Protein 6OLN (pdb70)

Structure (mmCIF, N/CA/C/O backbone):
data_6OLN
#
_entry.id   6OLN
#
_cell.length_a   48.783
_cell.length_b   50.962
_cell.length_c   79.264
_cell.angle_alpha   90.00
_cell.angle_beta   90.00
_cell.angle_gamma   90.00
#
_symmetry.space_group_name_H-M   'P 2 21 21'
#
loop_
_entity.id
_entity.type
_entity.pdbx_description
1 polymer 'Designed trimeric coiled coil peptide'
2 non-polymer 'COPPER (II) ION'
3 non-polymer 'CHLORIDE ION'
4 water water
#
loop_
_atom_site.group_PDB
_atom_site.id
_atom_site.type_symbol
_atom_site.label_atom_id
_atom_site.label_alt_id
_atom_site.label_comp_id
_atom_site.label_asym_id
_atom_site.label_entity_id
_atom_site.label_seq_id
_atom_site.pdbx_PDB_ins_code
_atom_site.Cartn_x
_atom_site.Cartn_y
_atom_site.Cartn_z
_atom_site.occupancy
_atom_site.B_iso_or_equiv
_atom_site.auth_seq_id
_atom_site.auth_comp_id
_atom_site.auth_asym_id
_atom_site.auth_atom_id
_atom_site.pdbx_PDB_model_num
ATOM 4 N N . GLN A 1 2 ? -6.661 -5.452 39.615 1.00 16.04 1 GLN A N 1
ATOM 5 C CA . GLN A 1 2 ? -6.673 -6.281 38.415 1.00 17.18 1 GLN A CA 1
ATOM 6 C C . GLN A 1 2 ? -8.022 -6.207 37.713 1.00 22.43 1 GLN A C 1
ATOM 7 O O . GLN A 1 2 ? -8.095 -5.955 36.505 1.00 21.17 1 GLN A O 1
ATOM 13 N N . ILE A 1 3 ? -9.106 -6.419 38.462 1.00 23.07 2 ILE A N 1
ATOM 14 C CA . ILE A 1 3 ? -10.443 -6.394 37.876 1.00 16.87 2 ILE A CA 1
ATOM 15 C C . ILE A 1 3 ? -10.766 -5.008 37.335 1.00 21.91 2 ILE A C 1
ATOM 16 O O . ILE A 1 3 ? -11.356 -4.866 36.257 1.00 18.89 2 ILE A O 1
ATOM 21 N N . ALA A 1 4 ? -10.381 -3.962 38.072 1.00 21.72 3 ALA A N 1
ATOM 22 C CA . ALA A 1 4 ? -10.652 -2.602 37.618 1.00 22.61 3 ALA A CA 1
ATOM 23 C C . ALA A 1 4 ? -9.873 -2.279 36.350 1.00 20.31 3 ALA A C 1
ATOM 24 O O . ALA A 1 4 ? -10.395 -1.619 35.443 1.00 21.22 3 ALA A O 1
ATOM 26 N N . ALA A 1 5 ? -8.623 -2.739 36.267 1.00 19.34 4 ALA A N 1
ATOM 27 C CA . ALA A 1 5 ? -7.834 -2.514 35.059 1.00 19.88 4 ALA A CA 1
ATOM 28 C C . ALA A 1 5 ? -8.392 -3.301 33.882 1.00 19.16 4 ALA A C 1
ATOM 29 O O . ALA A 1 5 ? -8.337 -2.837 32.736 1.00 21.72 4 ALA A O 1
ATOM 31 N N . ILE A 1 6 ? -8.930 -4.496 34.140 1.00 20.10 5 ILE A N 1
ATOM 32 C CA . ILE A 1 6 ? -9.527 -5.290 33.070 1.00 23.66 5 ILE A CA 1
ATOM 33 C C . ILE A 1 6 ? -10.765 -4.594 32.518 1.00 21.89 5 ILE A C 1
ATOM 34 O O . ILE A 1 6 ? -10.978 -4.544 31.299 1.00 21.21 5 ILE A O 1
ATOM 39 N N . LYS A 1 7 ? -11.599 -4.044 33.406 1.00 20.58 6 LYS A N 1
ATOM 40 C CA . LYS A 1 7 ? -12.793 -3.329 32.962 1.00 20.28 6 LYS A CA 1
ATOM 41 C C . LYS A 1 7 ? -12.428 -2.126 32.104 1.00 20.34 6 LYS A C 1
ATOM 42 O O . LYS A 1 7 ? -13.077 -1.860 31.085 1.00 20.21 6 LYS A O 1
ATOM 48 N N . GLU A 1 8 ? -11.391 -1.384 32.502 1.00 20.75 7 GLU A N 1
ATOM 49 C CA . GLU A 1 8 ? -10.981 -0.212 31.734 1.00 18.33 7 GLU A CA 1
ATOM 50 C C . GLU A 1 8 ? -10.438 -0.612 30.370 1.00 19.97 7 GLU A C 1
ATOM 51 O O . GLU A 1 8 ? -10.709 0.060 29.366 1.00 19.72 7 GLU A O 1
ATOM 57 N N . ALA A 1 9 ? -9.660 -1.696 30.312 1.00 16.64 8 ALA A N 1
ATOM 58 C CA . ALA A 1 9 ? -9.110 -2.145 29.037 1.00 18.67 8 ALA A CA 1
ATOM 59 C C . ALA A 1 9 ? -10.218 -2.525 28.067 1.00 23.41 8 ALA A C 1
ATOM 60 O O . ALA A 1 9 ? -10.145 -2.211 26.871 1.00 18.59 8 ALA A O 1
ATOM 62 N N . ILE A 1 10 ? -11.258 -3.195 28.563 1.00 21.95 9 ILE A N 1
ATOM 63 C CA . ILE A 1 10 ? -12.387 -3.562 27.716 1.00 22.88 9 ILE A CA 1
ATOM 64 C C . ILE A 1 10 ? -13.139 -2.316 27.263 1.00 21.86 9 ILE A C 1
ATOM 65 O O . ILE A 1 10 ? -13.532 -2.202 26.096 1.00 17.27 9 ILE A O 1
ATOM 70 N N . ALA A 1 11 ? -13.334 -1.356 28.171 1.00 22.42 10 ALA A N 1
ATOM 71 C CA . ALA A 1 11 ? -14.002 -0.111 27.800 1.00 26.43 10 ALA A CA 1
ATOM 72 C C . ALA A 1 11 ? -13.200 0.659 26.759 1.00 25.95 10 ALA A C 1
ATOM 73 O O . ALA A 1 11 ? -13.777 1.257 25.842 1.00 31.93 10 ALA A O 1
ATOM 75 N N . ALA A 1 12 ? -11.870 0.655 26.878 1.00 21.74 11 ALA A N 1
ATOM 76 C CA . ALA A 1 12 ? -11.041 1.316 25.876 1.00 25.70 11 ALA A CA 1
ATOM 77 C C . ALA A 1 12 ? -11.059 0.553 24.557 1.00 25.13 11 ALA A C 1
ATOM 78 O O . ALA A 1 12 ? -11.006 1.161 23.480 1.00 27.08 11 ALA A O 1
ATOM 80 N N . ILE A 1 13 ? -11.140 -0.779 24.619 1.00 21.51 12 ILE A N 1
ATOM 81 C CA . ILE A 1 13 ? -11.208 -1.589 23.405 1.00 20.04 12 ILE A CA 1
ATOM 82 C C . ILE A 1 13 ? -12.513 -1.335 22.661 1.00 23.13 12 ILE A C 1
ATOM 83 O O . ILE A 1 13 ? -12.541 -1.269 21.425 1.00 27.30 12 ILE A O 1
ATOM 88 N N . LYS A 1 14 ? -13.617 -1.189 23.400 1.00 25.33 13 LYS A N 1
ATOM 89 C CA . LYS A 1 14 ? -14.913 -0.982 22.762 1.00 22.56 13 LYS A CA 1
ATOM 90 C C . LYS A 1 14 ? -14.953 0.341 22.007 1.00 21.25 13 LYS A C 1
ATOM 91 O O . LYS A 1 14 ? -15.594 0.445 20.955 1.00 20.73 13 LYS A O 1
ATOM 97 N N . GLN A 1 15 ? -14.266 1.361 22.525 1.00 25.01 14 GLN A N 1
ATOM 98 C CA . GLN A 1 15 ? -14.210 2.640 21.825 1.00 23.41 14 GLN A CA 1
ATOM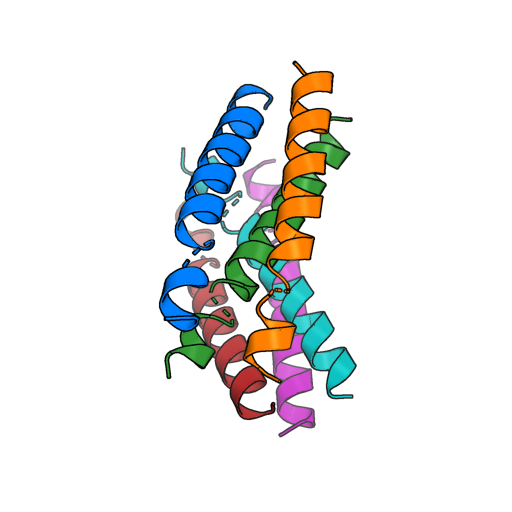 99 C C . GLN A 1 15 ? -13.346 2.557 20.575 1.00 21.19 14 GLN A C 1
ATOM 100 O O . GLN A 1 15 ? -13.615 3.256 19.592 1.00 26.57 14 GLN A O 1
ATOM 106 N N . GLN A 1 16 ? -12.312 1.713 20.588 1.00 19.09 15 GLN A N 1
ATOM 107 C CA . GLN A 1 16 ? -11.520 1.504 19.381 1.00 18.50 15 GLN A CA 1
ATOM 108 C C . GLN A 1 16 ? -12.301 0.703 18.348 1.00 17.26 15 GLN A C 1
ATOM 109 O O . GLN A 1 16 ? -12.154 0.925 17.142 1.00 20.12 15 GLN A O 1
ATOM 115 N N . ILE A 1 17 ? -13.139 -0.231 18.808 1.00 16.83 16 ILE A N 1
ATOM 116 C CA . ILE A 1 17 ? -13.984 -1.008 17.902 1.00 21.32 16 ILE A CA 1
ATOM 117 C C . ILE A 1 17 ? -14.963 -0.096 17.176 1.00 27.36 16 ILE A C 1
ATOM 118 O O . ILE A 1 17 ? -15.180 -0.222 15.962 1.00 19.57 16 ILE A O 1
ATOM 123 N N . ALA A 1 18 ? -15.578 0.836 17.910 1.00 24.37 17 ALA A N 1
ATOM 124 C CA . ALA A 1 18 ? -16.555 1.734 17.307 1.00 25.49 17 ALA A CA 1
ATOM 125 C C . ALA A 1 18 ? -15.912 2.622 16.250 1.00 22.01 17 ALA A C 1
ATOM 126 O O . ALA A 1 18 ? -16.520 2.903 15.211 1.00 22.75 17 ALA A O 1
ATOM 128 N N . ALA A 1 19 ? -14.680 3.073 16.498 1.00 25.41 18 ALA A N 1
ATOM 129 C CA . ALA A 1 19 ? -13.988 3.907 15.520 1.00 22.72 18 ALA A CA 1
ATOM 130 C C . ALA A 1 19 ? -13.566 3.096 14.303 1.00 23.98 18 ALA A C 1
ATOM 131 O O . ALA A 1 19 ? -13.550 3.614 13.179 1.00 28.92 18 ALA A O 1
ATOM 133 N N . ILE A 1 20 ? -13.218 1.823 14.504 1.00 22.19 19 ILE A N 1
ATOM 134 C CA . ILE A 1 20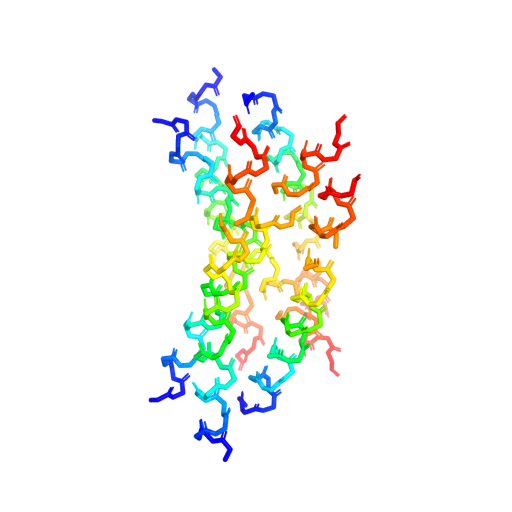 ? -12.822 0.967 13.388 1.00 20.01 19 ILE A CA 1
ATOM 135 C C . ILE A 1 20 ? -14.004 0.724 12.457 1.00 17.68 19 ILE A C 1
ATOM 136 O O . ILE A 1 20 ? -13.863 0.757 11.226 1.00 17.04 19 ILE A O 1
ATOM 141 N N . LYS A 1 21 ? -15.183 0.485 13.023 1.00 1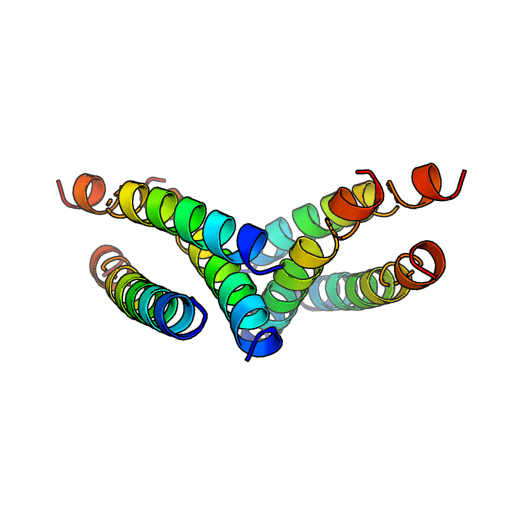9.59 20 LYS A N 1
ATOM 142 C CA . LYS A 1 21 ? -16.403 0.286 12.245 1.00 19.74 20 LYS A CA 1
ATOM 143 C C . LYS A 1 21 ? -16.715 1.494 11.368 1.00 22.55 20 LYS A C 1
ATOM 144 O O . LYS A 1 21 ? -17.230 1.352 10.260 1.00 22.49 20 LYS A O 1
ATOM 177 N N . ALA A 1 23 ? -14.448 3.634 10.176 1.00 19.78 22 ALA A N 1
ATOM 178 C CA . ALA A 1 23 ? -13.436 3.676 9.130 1.00 23.74 22 ALA A CA 1
ATOM 179 C C . ALA A 1 23 ? -13.793 2.708 8.010 1.00 19.87 22 ALA A C 1
ATOM 180 O O . ALA A 1 23 ? -13.573 2.995 6.836 1.00 28.65 22 ALA A O 1
ATOM 182 N N . ILE A 1 24 ? -14.346 1.555 8.389 1.00 17.67 23 ILE A N 1
ATOM 183 C CA . ILE A 1 24 ? -14.740 0.560 7.397 1.00 21.82 23 ILE A CA 1
ATOM 184 C C . ILE A 1 24 ? -15.974 1.025 6.639 1.00 25.63 23 ILE A C 1
ATOM 185 O O . ILE A 1 24 ? -16.065 0.871 5.414 1.00 27.91 23 ILE A O 1
ATOM 190 N N . ALA A 1 25 ? -16.942 1.613 7.348 1.00 22.38 24 ALA A N 1
ATOM 191 C CA . ALA A 1 25 ? -18.119 2.156 6.685 1.00 28.76 24 ALA A CA 1
ATOM 192 C C . ALA A 1 25 ? -17.757 3.313 5.764 1.00 27.54 24 ALA A C 1
ATOM 193 O O . ALA A 1 25 ? -18.388 3.494 4.718 1.00 27.46 24 ALA A O 1
ATOM 195 N N . ALA A 1 26 ? -16.744 4.101 6.135 1.00 19.84 25 ALA A N 1
ATOM 196 C CA . ALA A 1 26 ? -16.290 5.178 5.263 1.00 25.90 25 ALA A CA 1
ATOM 197 C C . ALA A 1 26 ? -15.632 4.626 4.005 1.00 28.76 25 ALA A C 1
ATOM 198 O O . ALA A 1 26 ? -15.770 5.204 2.920 1.00 30.60 25 ALA A O 1
ATOM 200 N N . ILE A 1 27 ? -14.918 3.502 4.126 1.00 21.26 26 ILE A N 1
ATOM 201 C CA . ILE A 1 27 ? -14.298 2.886 2.955 1.00 28.00 26 ILE A CA 1
ATOM 202 C C . ILE A 1 27 ? -15.365 2.403 1.981 1.00 24.17 26 ILE A C 1
ATOM 203 O O . ILE A 1 27 ? -15.205 2.506 0.756 1.00 27.86 26 ILE A O 1
ATOM 208 N N . LYS A 1 28 ? -16.479 1.884 2.504 1.00 29.37 27 LYS A N 1
ATOM 209 C CA . LYS A 1 28 ? -17.546 1.380 1.649 1.00 30.95 27 LYS A CA 1
ATOM 210 C C . LYS A 1 28 ? -18.282 2.488 0.908 1.00 35.05 27 LYS A C 1
ATOM 211 O O . LYS A 1 28 ? -18.912 2.213 -0.119 1.00 40.85 27 LYS A O 1
ATOM 217 N N . GLN A 1 29 ? -18.232 3.721 1.404 1.00 31.17 28 GLN A N 1
ATOM 218 C CA . GLN A 1 29 ? -18.912 4.833 0.748 1.00 34.95 28 GLN A CA 1
ATOM 219 C C . GLN A 1 29 ? -18.305 5.118 -0.621 1.00 42.09 28 GLN A C 1
ATOM 220 O O . GLN A 1 29 ? -19.020 5.414 -1.579 1.00 42.74 28 GLN A O 1
ATOM 230 N N . GLN B 1 2 ? -19.043 -10.079 38.169 1.00 21.99 1 GLN B N 1
ATOM 231 C CA . GLN B 1 2 ? -18.066 -9.263 37.456 1.00 22.21 1 GLN B CA 1
ATOM 232 C C . GLN B 1 2 ? -17.243 -10.107 36.490 1.00 28.44 1 GLN B C 1
ATOM 233 O O . GLN B 1 2 ? -17.057 -9.738 35.325 1.00 26.45 1 GLN B O 1
ATOM 239 N N . ILE B 1 3 ? -16.738 -11.251 36.962 1.00 26.49 2 ILE B N 1
ATOM 240 C CA . ILE B 1 3 ? -15.902 -12.104 36.123 1.00 27.74 2 ILE B CA 1
ATOM 241 C C . ILE B 1 3 ? -16.704 -12.659 34.953 1.00 29.24 2 ILE B C 1
ATOM 242 O O . ILE B 1 3 ? -16.217 -12.707 33.817 1.00 32.17 2 ILE B O 1
ATOM 247 N N . ALA B 1 4 ? -17.945 -13.080 35.205 1.00 24.12 3 ALA B N 1
ATOM 248 C CA . ALA B 1 4 ? -18.772 -13.624 34.133 1.00 21.70 3 ALA B CA 1
ATOM 249 C C . ALA B 1 4 ? -19.142 -12.551 33.118 1.00 23.82 3 ALA B C 1
ATOM 250 O O . ALA B 1 4 ? -19.241 -12.829 31.917 1.00 20.35 3 ALA B O 1
ATOM 252 N N . ALA B 1 5 ? -19.352 -11.314 33.579 1.00 26.41 4 ALA B N 1
ATOM 253 C CA . ALA B 1 5 ? -19.634 -10.223 32.653 1.00 19.65 4 ALA B CA 1
ATOM 254 C C . ALA B 1 5 ? -18.407 -9.883 31.817 1.00 28.33 4 ALA B C 1
ATOM 255 O O . ALA B 1 5 ? -18.532 -9.497 30.648 1.00 31.43 4 ALA B O 1
ATOM 257 N N . ILE B 1 6 ? -17.213 -10.020 32.397 1.00 19.72 5 ILE B N 1
ATOM 258 C CA . ILE B 1 6 ? -15.988 -9.766 31.644 1.00 21.73 5 ILE B CA 1
ATOM 259 C C . ILE B 1 6 ? -15.801 -10.825 30.564 1.00 24.05 5 ILE B C 1
ATOM 260 O O . ILE B 1 6 ? -15.462 -10.509 29.415 1.00 22.10 5 ILE B O 1
ATOM 265 N N . LYS B 1 7 ? -16.021 -12.096 30.912 1.00 20.00 6 LYS B N 1
ATOM 266 C CA . LYS B 1 7 ? -16.003 -13.156 29.907 1.00 21.07 6 LYS B CA 1
ATOM 267 C C . LYS B 1 7 ? -17.043 -12.898 28.826 1.00 21.48 6 LYS B C 1
ATOM 268 O O . LYS B 1 7 ? -16.781 -13.112 27.636 1.00 17.31 6 LYS B O 1
ATOM 274 N N . GLU B 1 8 ? -18.230 -12.436 29.224 1.00 24.34 7 GLU B N 1
ATOM 275 C CA . GLU B 1 8 ? -19.301 -12.193 28.266 1.00 23.60 7 GLU B CA 1
ATOM 276 C C . GLU B 1 8 ? -18.924 -11.092 27.283 1.00 28.01 7 GLU B C 1
ATOM 277 O O . GLU B 1 8 ? -19.171 -11.210 26.078 1.00 27.45 7 GLU B O 1
ATOM 283 N N . ALA B 1 9 ? -18.309 -10.015 27.782 1.00 24.85 8 ALA B N 1
ATOM 284 C CA . ALA B 1 9 ? -17.958 -8.894 26.916 1.00 20.90 8 ALA B CA 1
ATOM 285 C C . ALA B 1 9 ? -16.792 -9.241 25.999 1.00 22.88 8 ALA B C 1
ATOM 286 O O . ALA B 1 9 ? -16.758 -8.809 24.840 1.00 20.14 8 ALA B O 1
ATOM 288 N N . ILE B 1 10 ? -15.827 -10.019 26.494 1.00 21.50 9 ILE B N 1
ATOM 289 C CA . ILE B 1 10 ? -14.673 -10.380 25.674 1.00 22.61 9 ILE B CA 1
ATOM 290 C C . ILE B 1 10 ? -15.097 -11.274 24.515 1.00 23.07 9 ILE B C 1
ATOM 291 O O . ILE B 1 10 ? -14.606 -11.127 23.387 1.00 23.07 9 ILE B O 1
ATOM 296 N N . ALA B 1 11 ? -16.025 -12.202 24.763 1.00 23.52 10 ALA B N 1
ATOM 297 C CA . ALA B 1 11 ? -16.508 -13.072 23.695 1.00 22.36 10 ALA B CA 1
ATOM 298 C C . ALA B 1 11 ? -17.235 -12.275 22.617 1.00 23.41 10 ALA B C 1
ATOM 299 O O . ALA B 1 11 ? -17.151 -12.605 21.428 1.00 27.33 10 ALA B O 1
ATOM 301 N N . ALA B 1 12 ? -17.954 -11.221 23.013 1.00 19.76 11 ALA B N 1
ATOM 302 C CA . ALA B 1 12 ? -18.634 -10.381 22.030 1.00 22.45 11 ALA B CA 1
ATOM 303 C C . ALA B 1 12 ? -17.639 -9.555 21.227 1.00 27.98 11 ALA B C 1
ATOM 304 O O . ALA B 1 12 ? -17.868 -9.274 20.044 1.00 22.94 11 ALA B O 1
ATOM 306 N N . ILE B 1 13 ? -16.531 -9.147 21.851 1.00 23.78 12 ILE B N 1
ATOM 307 C CA . ILE B 1 13 ? -15.478 -8.452 21.117 1.00 19.09 12 ILE B CA 1
ATOM 308 C C . ILE B 1 13 ? -14.858 -9.379 20.081 1.00 23.29 12 ILE B C 1
ATOM 309 O O . ILE B 1 13 ? -14.574 -8.971 18.948 1.00 24.18 12 ILE B O 1
ATOM 314 N N . LYS B 1 14 ? -14.650 -10.648 20.450 1.00 24.12 13 LYS B N 1
ATOM 315 C CA . LYS B 1 14 ? -14.049 -11.608 19.528 1.00 24.68 13 LYS B CA 1
ATOM 316 C C . LYS B 1 14 ? -14.883 -11.762 18.264 1.00 26.69 13 LYS B C 1
ATOM 317 O O . LYS B 1 14 ? -14.345 -11.734 17.150 1.00 26.74 13 LYS B O 1
ATOM 323 N N . GLN B 1 15 ? -16.198 -11.928 18.412 1.00 25.42 14 GLN B N 1
ATOM 324 C CA . GLN B 1 15 ? -17.057 -12.029 17.240 1.00 25.16 14 GLN B CA 1
ATOM 325 C C . GLN B 1 15 ? -17.217 -10.693 16.531 1.00 24.71 14 GLN B C 1
ATOM 326 O O . GLN B 1 15 ? -17.571 -10.672 15.349 1.00 25.04 14 GLN B O 1
ATOM 332 N N . GLN B 1 16 ? -16.959 -9.581 17.222 1.00 24.96 15 GLN B N 1
ATOM 333 C CA . GLN B 1 16 ? -16.908 -8.294 16.540 1.00 23.78 15 GLN B CA 1
ATOM 334 C C . GLN B 1 16 ? -15.601 -8.140 15.776 1.00 22.32 15 GLN B C 1
ATOM 335 O O . GLN B 1 16 ? -15.578 -7.556 14.686 1.00 19.79 15 GLN B O 1
ATOM 341 N N . ILE B 1 17 ? -14.503 -8.664 16.329 1.00 22.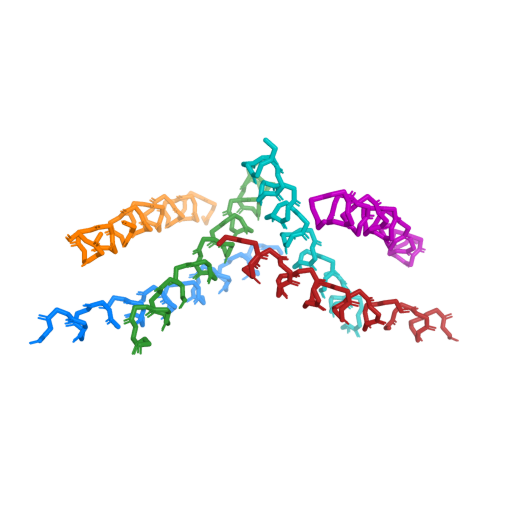19 16 ILE B N 1
ATOM 342 C CA . ILE B 1 17 ? -13.239 -8.702 15.599 1.00 23.62 16 ILE B CA 1
ATOM 343 C C . ILE B 1 17 ? -13.375 -9.565 14.351 1.00 25.44 16 ILE B C 1
ATOM 344 O O . ILE B 1 17 ? -12.861 -9.222 13.278 1.00 24.65 16 ILE B O 1
ATOM 349 N N . ALA B 1 18 ? -14.072 -10.698 14.473 1.00 16.86 17 ALA B N 1
ATOM 350 C CA . ALA B 1 18 ? -14.225 -11.602 13.339 1.00 21.05 17 ALA B CA 1
ATOM 351 C C . ALA B 1 18 ? -14.976 -10.934 12.196 1.00 16.81 17 ALA B C 1
ATOM 352 O O . ALA B 1 18 ? -14.618 -11.100 11.025 1.00 20.34 17 ALA B O 1
ATOM 354 N N . ALA B 1 19 ? -16.024 -10.172 12.517 1.00 17.95 18 ALA B N 1
ATOM 355 C CA . ALA B 1 19 ? -16.762 -9.465 11.478 1.00 18.66 18 ALA B CA 1
ATOM 356 C C . ALA B 1 19 ? -15.924 -8.363 10.846 1.00 20.16 18 ALA B C 1
ATOM 357 O O . ALA B 1 19 ? -16.059 -8.095 9.647 1.00 22.33 18 ALA B O 1
ATOM 359 N N . ILE B 1 20 ? -15.050 -7.727 11.629 1.00 24.46 19 ILE B N 1
ATOM 360 C CA . ILE B 1 20 ? -14.180 -6.687 11.089 1.00 23.61 19 ILE B CA 1
ATOM 361 C C . ILE B 1 20 ? -13.169 -7.286 10.117 1.00 23.80 19 ILE B C 1
ATOM 362 O O . ILE B 1 20 ? -12.880 -6.705 9.062 1.00 26.61 19 ILE B O 1
ATOM 367 N N . LYS B 1 21 ? -12.624 -8.452 10.449 1.00 25.40 20 LYS B N 1
ATOM 368 C CA . LYS B 1 21 ? -11.688 -9.140 9.567 1.00 23.54 20 LYS B CA 1
ATOM 369 C C . LYS B 1 21 ? -12.384 -9.645 8.304 1.00 24.17 20 LYS B C 1
ATOM 370 O O . LYS B 1 21 ? -11.760 -9.759 7.249 1.00 30.01 20 LYS B O 1
ATOM 403 N N . ALA B 1 23 ? -14.962 -8.090 6.902 1.00 20.12 22 ALA B N 1
ATOM 404 C CA . ALA B 1 23 ? -15.243 -6.884 6.130 1.00 21.85 22 ALA B CA 1
ATOM 405 C C . ALA B 1 23 ? -14.006 -6.441 5.355 1.00 23.25 22 ALA B C 1
ATOM 406 O O . ALA B 1 23 ? -14.088 -6.094 4.176 1.00 19.27 22 ALA B O 1
ATOM 408 N N . ILE B 1 24 ? -12.858 -6.457 6.035 1.00 25.45 23 ILE B N 1
ATOM 409 C CA . ILE B 1 24 ? -11.603 -6.060 5.401 1.00 24.63 23 ILE B CA 1
ATOM 410 C C . ILE B 1 24 ? -11.248 -7.021 4.274 1.00 24.55 23 ILE B C 1
ATOM 411 O O . ILE B 1 24 ? -10.761 -6.608 3.213 1.00 24.26 23 ILE B O 1
ATOM 416 N N . ALA B 1 25 ? -11.501 -8.316 4.478 1.00 24.87 24 ALA B N 1
ATOM 417 C CA . ALA B 1 25 ? -11.184 -9.304 3.453 1.00 25.00 24 ALA B CA 1
ATOM 418 C C . ALA B 1 25 ? -12.012 -9.083 2.193 1.00 26.33 24 ALA B C 1
ATOM 419 O O . ALA B 1 25 ? -11.512 -9.252 1.074 1.00 25.25 24 ALA B O 1
ATOM 421 N N . ALA B 1 26 ? -13.281 -8.702 2.353 1.00 24.68 25 ALA B N 1
ATOM 422 C CA . ALA B 1 26 ? -14.129 -8.423 1.199 1.00 23.39 25 ALA B CA 1
ATOM 423 C C . ALA B 1 26 ? -13.767 -7.097 0.542 1.00 25.30 25 ALA B C 1
ATOM 424 O O . ALA B 1 26 ? -13.884 -6.956 -0.681 1.00 26.60 25 ALA B O 1
ATOM 426 N N . ILE B 1 27 ? -13.332 -6.114 1.334 1.00 28.25 26 ILE B N 1
ATOM 427 C CA . ILE B 1 27 ? -12.895 -4.836 0.774 1.00 23.94 26 ILE B CA 1
ATOM 428 C C . ILE B 1 27 ? -11.676 -5.040 -0.116 1.00 24.76 26 ILE B C 1
ATOM 429 O O . ILE B 1 27 ? -11.608 -4.527 -1.241 1.00 22.71 26 ILE B O 1
ATOM 434 N N . LYS B 1 28 ? -10.698 -5.801 0.374 1.00 20.00 27 LYS B N 1
ATOM 435 C CA . LYS B 1 28 ? -9.493 -6.116 -0.384 1.00 26.05 27 LYS B CA 1
ATOM 436 C C . LYS B 1 28 ? -9.748 -7.081 -1.534 1.00 30.43 27 LYS B C 1
ATOM 437 O O . LYS B 1 28 ? -8.809 -7.401 -2.274 1.00 24.47 27 LYS B O 1
ATOM 443 N N . GLN B 1 29 ? -10.978 -7.553 -1.704 1.00 27.94 28 GLN B N 1
ATOM 444 C CA . GLN B 1 29 ? -11.294 -8.457 -2.797 1.00 26.08 28 GLN B CA 1
ATOM 445 C C . GLN B 1 29 ? -11.531 -7.671 -4.083 1.00 29.88 28 GLN B C 1
ATOM 446 O O . GLN B 1 29 ? -11.156 -8.112 -5.168 1.00 30.48 28 GLN B O 1
ATOM 456 N N . GLN C 1 2 ? -8.894 -18.117 35.584 1.00 27.61 1 GLN C N 1
ATOM 457 C CA . GLN C 1 2 ? -9.868 -17.207 34.986 1.00 27.81 1 GLN C CA 1
ATOM 458 C C . GLN C 1 2 ? -9.254 -15.842 34.735 1.00 25.11 1 GLN C C 1
ATOM 459 O O . GLN C 1 2 ? -9.407 -15.263 33.650 1.00 24.33 1 GLN C O 1
ATOM 465 N N . ILE C 1 3 ? -8.548 -15.299 35.732 1.00 23.90 2 ILE C N 1
ATOM 466 C CA . ILE C 1 3 ? -7.936 -13.985 35.597 1.00 26.84 2 ILE C CA 1
ATOM 467 C C . ILE C 1 3 ? -6.827 -14.018 34.545 1.00 25.05 2 ILE C C 1
ATOM 468 O O . ILE C 1 3 ? -6.697 -13.102 33.731 1.00 23.78 2 ILE C O 1
ATOM 473 N N . ALA C 1 4 ? -6.023 -15.083 34.560 1.00 27.21 3 ALA C N 1
ATOM 474 C CA . ALA C 1 4 ? -4.940 -15.191 33.584 1.00 28.97 3 ALA C CA 1
ATOM 475 C C . ALA C 1 4 ? -5.485 -15.256 32.164 1.00 22.82 3 ALA C C 1
ATOM 476 O O . ALA C 1 4 ? -5.024 -14.522 31.286 1.00 24.51 3 ALA C O 1
ATOM 478 N N . ALA C 1 5 ? -6.493 -16.098 31.924 1.00 24.15 4 ALA C N 1
ATOM 479 C CA . ALA C 1 5 ? -7.053 -16.212 30.580 1.00 24.15 4 ALA C CA 1
ATOM 480 C C . ALA C 1 5 ? -7.619 -14.882 30.093 1.00 26.17 4 ALA C C 1
ATOM 481 O O . ALA C 1 5 ? -7.490 -14.539 28.912 1.00 23.32 4 ALA C O 1
ATOM 483 N N . ILE C 1 6 ? -8.244 -14.117 30.99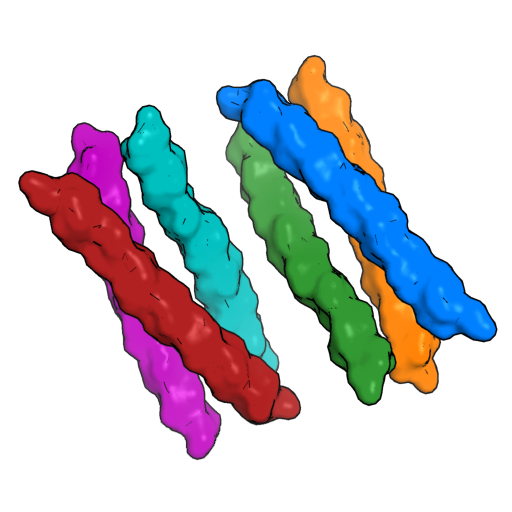2 1.00 20.48 5 ILE C N 1
ATOM 484 C CA . ILE C 1 6 ? -8.847 -12.841 30.609 1.00 19.66 5 ILE C CA 1
ATOM 485 C C . ILE C 1 6 ? -7.776 -11.842 30.193 1.00 23.56 5 ILE C C 1
ATOM 486 O O . ILE C 1 6 ? -7.922 -11.130 29.190 1.00 21.78 5 ILE C O 1
ATOM 491 N N . LYS C 1 7 ? -6.685 -11.763 30.960 1.00 19.63 6 LYS C N 1
ATOM 492 C CA . LYS C 1 7 ? -5.612 -10.828 30.636 1.00 19.65 6 LYS C CA 1
ATOM 493 C C . LYS C 1 7 ? -4.852 -11.262 29.385 1.00 21.84 6 LYS C C 1
ATOM 494 O O . LYS C 1 7 ? -4.403 -10.417 28.600 1.00 18.55 6 LYS C O 1
ATOM 500 N N . GLU C 1 8 ? -4.699 -12.576 29.182 1.00 26.16 7 GLU C N 1
ATOM 501 C CA . GLU C 1 8 ? -4.021 -13.067 27.985 1.00 21.48 7 GLU C CA 1
ATOM 502 C C . GLU C 1 8 ? -4.924 -12.973 26.757 1.00 25.21 7 GLU C C 1
ATOM 503 O O . GLU C 1 8 ? -4.433 -12.939 25.620 1.00 25.53 7 GLU C O 1
ATOM 509 N N . ALA C 1 9 ? -6.240 -12.908 26.966 1.00 20.64 8 ALA C N 1
ATOM 510 C CA . ALA C 1 9 ? -7.161 -12.727 25.849 1.00 19.26 8 ALA C CA 1
ATOM 511 C C . ALA C 1 9 ? -7.219 -11.267 25.422 1.00 21.22 8 ALA C C 1
ATOM 512 O O . ALA C 1 9 ? -7.367 -10.963 24.232 1.00 18.98 8 ALA C O 1
ATOM 514 N N . ILE C 1 10 ? -7.085 -10.349 26.382 1.00 19.93 9 ILE C N 1
ATOM 515 C CA . ILE C 1 10 ? -7.088 -8.924 26.069 1.00 18.70 9 ILE C CA 1
ATOM 516 C C . ILE C 1 10 ? -5.811 -8.538 25.333 1.00 20.55 9 ILE C C 1
ATOM 517 O O . ILE C 1 10 ? -5.840 -7.735 24.388 1.00 22.18 9 ILE C O 1
ATOM 522 N N . ALA C 1 11 ? -4.677 -9.110 25.741 1.00 14.90 10 ALA C N 1
ATOM 523 C CA . ALA C 1 11 ? -3.417 -8.840 25.057 1.00 15.48 10 ALA C CA 1
ATOM 524 C C . ALA C 1 11 ? -3.464 -9.306 23.608 1.00 17.94 10 ALA C C 1
ATOM 525 O O . ALA C 1 11 ? -2.899 -8.656 22.721 1.00 21.75 10 ALA C O 1
ATOM 527 N N . ALA C 1 12 ? -4.135 -10.430 23.346 1.00 18.92 11 ALA C N 1
ATOM 528 C CA . ALA C 1 12 ? -4.282 -10.898 21.971 1.00 22.84 11 ALA C CA 1
ATOM 529 C C . ALA C 1 12 ? -5.228 -10.003 21.182 1.00 21.01 11 ALA C C 1
ATOM 530 O O . ALA C 1 12 ? -5.021 -9.773 19.983 1.00 20.10 11 ALA C O 1
ATOM 532 N N . ILE C 1 13 ? -6.276 -9.492 21.833 1.00 17.35 12 ILE C N 1
ATOM 533 C CA . ILE C 1 13 ? -7.218 -8.603 21.159 1.00 18.97 12 ILE C CA 1
ATOM 534 C C . ILE C 1 13 ? -6.538 -7.292 20.785 1.00 19.98 12 ILE C C 1
ATOM 535 O O . ILE C 1 13 ? -6.780 -6.737 19.704 1.00 18.50 12 ILE C O 1
ATOM 540 N N . LYS C 1 14 ? -5.670 -6.783 21.662 1.00 17.92 13 LYS C N 1
ATOM 541 C CA . LYS C 1 14 ? -4.937 -5.559 21.353 1.00 21.16 13 LYS C CA 1
ATOM 542 C C . LYS C 1 14 ? -4.050 -5.743 20.129 1.00 20.43 13 LYS C C 1
ATOM 543 O O . LYS C 1 14 ? -3.917 -4.828 19.307 1.00 16.50 13 LYS C O 1
ATOM 549 N N . GLN C 1 15 ? -3.434 -6.920 19.989 1.00 22.15 14 GLN C N 1
ATOM 550 C CA . GLN C 1 15 ? -2.619 -7.188 18.809 1.00 23.56 14 GLN C CA 1
ATOM 551 C C . GLN C 1 15 ? -3.474 -7.233 17.551 1.00 24.39 14 GLN C C 1
ATOM 552 O O . GLN C 1 15 ? -3.040 -6.794 16.479 1.00 24.82 14 GLN C O 1
ATOM 558 N N . GLN C 1 16 ? -4.700 -7.754 17.660 1.00 24.20 15 GLN C N 1
ATOM 559 C CA . GLN C 1 16 ? -5.600 -7.767 16.513 1.00 22.87 15 GLN C CA 1
ATOM 560 C C . GLN C 1 16 ? -6.045 -6.359 16.143 1.00 18.39 15 GLN C C 1
ATOM 561 O O . GLN C 1 16 ? -6.123 -6.020 14.957 1.00 21.72 15 GLN C O 1
ATOM 567 N N . ILE C 1 17 ? -6.340 -5.527 17.144 1.00 23.07 16 ILE C N 1
ATOM 568 C CA . ILE C 1 17 ? -6.768 -4.154 16.882 1.00 18.83 16 ILE C CA 1
ATOM 569 C C . ILE C 1 17 ? -5.685 -3.397 16.126 1.00 19.41 16 ILE C C 1
ATOM 570 O O . ILE C 1 17 ? -5.961 -2.698 15.141 1.00 19.24 16 ILE C O 1
ATOM 575 N N . ALA C 1 18 ? -4.435 -3.518 16.578 1.00 22.54 17 ALA C N 1
ATOM 576 C CA . ALA C 1 18 ? -3.343 -2.802 15.930 1.00 20.95 17 ALA C CA 1
ATOM 577 C C . ALA C 1 18 ? -3.158 -3.268 14.493 1.00 18.02 17 ALA C C 1
ATOM 578 O O . ALA C 1 18 ? -2.921 -2.453 13.594 1.00 22.64 17 ALA C O 1
ATOM 580 N N . ALA C 1 19 ? -3.265 -4.576 14.255 1.00 16.61 18 ALA C N 1
ATOM 581 C CA . ALA C 1 19 ? -3.150 -5.089 12.895 1.00 18.90 18 ALA C CA 1
ATOM 582 C C . ALA C 1 19 ? -4.327 -4.659 12.031 1.00 19.92 18 ALA C C 1
ATOM 583 O O . ALA C 1 19 ? -4.158 -4.432 10.828 1.00 21.29 18 ALA C O 1
ATOM 585 N N . ILE C 1 20 ? -5.518 -4.535 12.618 1.00 17.34 19 ILE C N 1
ATOM 586 C CA . ILE C 1 20 ? -6.680 -4.069 11.862 1.00 20.77 19 ILE C CA 1
ATOM 587 C C . ILE C 1 20 ? -6.504 -2.605 11.476 1.00 22.41 19 ILE C C 1
ATOM 588 O O . ILE C 1 20 ? -6.791 -2.201 10.339 1.00 19.14 19 ILE C O 1
ATOM 593 N N . LYS C 1 21 ? -6.028 -1.791 12.412 1.00 14.16 20 LYS C N 1
ATOM 594 C CA . LYS C 1 21 ? -5.771 -0.378 12.159 1.00 18.78 20 LYS C CA 1
ATOM 595 C C . LYS C 1 21 ? -4.750 -0.180 11.040 1.00 22.57 20 LYS C C 1
ATOM 596 O O . LYS C 1 21 ? -4.885 0.734 10.228 1.00 24.37 20 LYS C O 1
ATOM 629 N N . ALA C 1 23 ? -4.074 -2.424 8.651 1.00 19.06 22 ALA C N 1
ATOM 630 C CA . ALA C 1 23 ? -4.679 -2.936 7.428 1.00 18.28 22 ALA C CA 1
ATOM 631 C C . ALA C 1 23 ? -5.591 -1.875 6.826 1.00 20.37 22 ALA C C 1
ATOM 632 O O . ALA C 1 23 ? -5.585 -1.652 5.616 1.00 17.70 22 ALA C O 1
ATOM 634 N N . ILE C 1 24 ? -6.365 -1.213 7.688 1.00 19.87 23 ILE C N 1
ATOM 635 C CA . ILE C 1 24 ? -7.247 -0.145 7.226 1.00 20.25 23 ILE C CA 1
ATOM 636 C C . ILE C 1 24 ? -6.431 1.025 6.687 1.00 23.23 23 ILE C C 1
ATOM 637 O O . ILE C 1 24 ? -6.784 1.628 5.666 1.00 22.40 23 ILE C O 1
ATOM 642 N N . ALA C 1 25 ? -5.323 1.357 7.357 1.00 20.86 24 ALA C N 1
ATOM 643 C CA . ALA C 1 25 ? -4.484 2.457 6.892 1.00 24.51 24 ALA C CA 1
ATOM 644 C C . ALA C 1 25 ? -3.880 2.151 5.527 1.00 26.02 24 ALA C C 1
ATOM 645 O O . ALA C 1 25 ? -3.814 3.028 4.659 1.00 26.15 24 ALA C O 1
ATOM 647 N N . ALA C 1 26 ? -3.437 0.909 5.320 1.00 19.22 25 ALA C N 1
ATOM 648 C CA . ALA C 1 26 ? -2.914 0.519 4.015 1.00 23.26 25 ALA C CA 1
ATOM 649 C C . ALA C 1 26 ? -3.995 0.545 2.944 1.00 24.48 25 ALA C C 1
ATOM 650 O O . ALA C 1 26 ? -3.698 0.796 1.771 1.00 23.21 25 ALA C O 1
ATOM 652 N N . ILE C 1 27 ? -5.251 0.288 3.324 1.00 26.41 26 ILE C N 1
ATOM 653 C CA . ILE C 1 27 ? -6.354 0.373 2.369 1.00 26.78 26 ILE C CA 1
ATOM 654 C C . ILE C 1 27 ? -6.527 1.811 1.893 1.00 25.56 26 ILE C C 1
ATOM 655 O O . ILE C 1 27 ? -6.682 2.074 0.691 1.00 26.14 26 ILE C O 1
ATOM 660 N N . LYS C 1 28 ? -6.487 2.761 2.828 1.00 24.35 27 LYS C N 1
ATOM 661 C CA . LYS C 1 28 ? -6.618 4.181 2.522 1.00 25.09 27 LYS C CA 1
ATOM 662 C C . LYS C 1 28 ? -5.453 4.725 1.706 1.00 25.68 27 LYS C C 1
ATOM 663 O O . LYS C 1 28 ? -5.572 5.820 1.146 1.00 22.94 27 LYS C O 1
ATOM 669 N N . GLN C 1 29 ? -4.340 4.004 1.634 1.00 27.58 28 GLN C N 1
ATOM 670 C CA . GLN C 1 29 ? -3.187 4.440 0.853 1.00 22.87 28 GLN C CA 1
ATOM 671 C C . GLN C 1 29 ? -3.509 4.453 -0.640 1.00 31.59 28 GLN C C 1
ATOM 672 O O . GLN C 1 29 ? -3.036 5.319 -1.380 1.00 33.78 28 GLN C O 1
ATOM 682 N N . GLN D 1 2 ? 6.110 -7.894 0.816 1.00 28.97 1 GLN D N 1
ATOM 683 C CA . GLN D 1 2 ? 6.266 -8.666 2.045 1.00 31.48 1 GLN D CA 1
ATOM 684 C C . GLN D 1 2 ? 7.619 -8.404 2.694 1.00 27.61 1 GLN D C 1
ATOM 685 O O . GLN D 1 2 ? 7.710 -8.256 3.918 1.00 27.68 1 GLN D O 1
ATOM 691 N N . ILE D 1 3 ? 8.681 -8.344 1.888 1.00 22.90 2 ILE D N 1
ATOM 692 C CA . ILE D 1 3 ? 10.015 -8.113 2.433 1.00 21.99 2 ILE D CA 1
ATOM 693 C C . ILE D 1 3 ? 10.121 -6.708 3.007 1.00 30.30 2 ILE D C 1
ATOM 694 O O . ILE D 1 3 ? 10.694 -6.502 4.084 1.00 25.85 2 ILE D O 1
ATOM 699 N N . ALA D 1 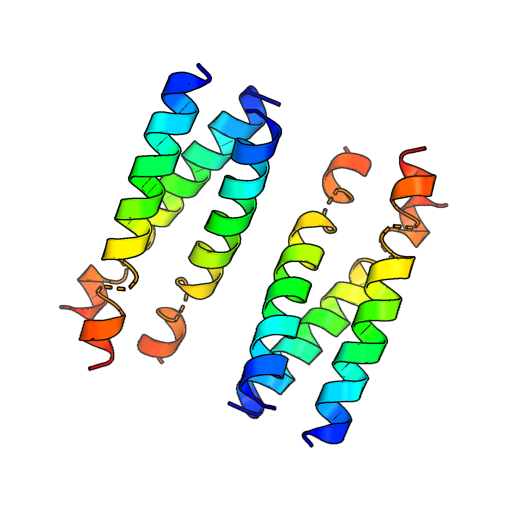4 ? 9.568 -5.715 2.303 1.00 29.59 3 ALA D N 1
ATOM 700 C CA . ALA D 1 4 ? 9.628 -4.342 2.790 1.00 23.31 3 ALA D CA 1
ATOM 701 C C . ALA D 1 4 ? 8.833 -4.178 4.080 1.00 29.28 3 ALA D C 1
ATOM 702 O O . ALA D 1 4 ? 9.235 -3.431 4.978 1.00 29.13 3 ALA D O 1
ATOM 704 N N . ALA D 1 5 ? 7.699 -4.874 4.189 1.00 26.06 4 ALA D N 1
ATOM 705 C CA . ALA D 1 5 ? 6.929 -4.823 5.426 1.00 26.75 4 ALA D CA 1
ATOM 706 C C . ALA D 1 5 ? 7.661 -5.508 6.571 1.00 26.17 4 ALA D C 1
ATOM 707 O O . ALA D 1 5 ? 7.518 -5.101 7.729 1.00 31.33 4 ALA D O 1
ATOM 709 N N . ILE D 1 6 ? 8.453 -6.539 6.269 1.00 23.04 5 ILE D N 1
ATOM 710 C CA . ILE D 1 6 ? 9.223 -7.214 7.310 1.00 24.76 5 ILE D CA 1
ATOM 711 C C . ILE D 1 6 ? 10.380 -6.335 7.774 1.00 24.29 5 ILE D C 1
ATOM 712 O O . ILE D 1 6 ? 10.691 -6.275 8.971 1.00 28.75 5 ILE D O 1
ATOM 717 N N . LYS D 1 7 ? 11.029 -5.635 6.840 1.00 22.66 6 LYS D N 1
ATOM 718 C CA . LYS D 1 7 ? 12.126 -4.743 7.206 1.00 28.00 6 LYS D CA 1
ATOM 719 C C . LYS D 1 7 ? 11.642 -3.592 8.079 1.00 29.94 6 LYS D C 1
ATOM 720 O O . LYS D 1 7 ? 12.273 -3.265 9.092 1.00 27.66 6 LYS D O 1
ATOM 726 N N . GLU D 1 8 ? 10.526 -2.963 7.697 1.00 27.92 7 GLU D N 1
ATOM 727 C CA . GLU D 1 8 ? 9.998 -1.842 8.469 1.00 25.68 7 GLU D CA 1
ATOM 728 C C . GLU D 1 8 ? 9.622 -2.270 9.883 1.00 30.11 7 GLU D C 1
ATOM 729 O O . GLU D 1 8 ? 9.849 -1.526 10.845 1.00 32.96 7 GLU D O 1
ATOM 735 N N . ALA D 1 9 ? 9.056 -3.471 10.030 1.00 23.38 8 ALA D N 1
ATOM 736 C CA . ALA D 1 9 ? 8.679 -3.952 11.357 1.00 21.54 8 ALA D CA 1
ATOM 737 C C . ALA D 1 9 ? 9.906 -4.170 12.234 1.00 28.86 8 ALA D C 1
ATOM 738 O O . ALA D 1 9 ? 9.868 -3.911 13.444 1.00 23.88 8 ALA D O 1
ATOM 740 N N . ILE D 1 10 ? 11.004 -4.643 11.642 1.00 29.46 9 ILE D N 1
ATOM 741 C CA . ILE D 1 10 ? 12.226 -4.881 12.403 1.00 23.81 9 ILE D CA 1
ATOM 742 C C . ILE D 1 10 ? 12.846 -3.563 12.850 1.00 27.75 9 ILE D C 1
ATOM 743 O O . ILE D 1 10 ? 13.325 -3.438 13.985 1.00 26.60 9 ILE D O 1
ATOM 748 N N . ALA D 1 11 ? 12.847 -2.558 11.971 1.00 25.51 10 ALA D N 1
ATOM 749 C CA . ALA D 1 11 ? 13.390 -1.254 12.339 1.00 29.91 10 ALA D CA 1
ATOM 750 C C . ALA D 1 11 ? 12.594 -0.626 13.475 1.00 33.84 10 ALA D C 1
ATOM 751 O O . ALA D 1 11 ? 13.168 -0.002 14.376 1.00 35.01 10 ALA D O 1
ATOM 753 N N . ALA D 1 12 ? 11.268 -0.785 13.453 1.00 29.86 11 ALA D N 1
ATOM 754 C CA . ALA D 1 12 ? 10.441 -0.252 14.530 1.00 25.63 11 ALA D CA 1
ATOM 755 C C . ALA D 1 12 ? 10.709 -0.980 15.841 1.00 30.52 11 ALA D C 1
ATOM 756 O O . ALA D 1 12 ? 10.764 -0.357 16.908 1.00 35.24 11 ALA D O 1
ATOM 758 N N . ILE D 1 13 ? 10.879 -2.302 15.779 1.00 34.35 12 ILE D N 1
ATOM 759 C CA . ILE D 1 13 ? 11.180 -3.080 16.979 1.00 31.55 12 ILE D CA 1
ATOM 760 C C . ILE D 1 13 ? 12.541 -2.691 17.537 1.00 29.45 12 ILE D C 1
ATOM 761 O O . ILE D 1 13 ? 12.697 -2.468 18.744 1.00 30.29 12 ILE D O 1
ATOM 766 N N . LYS D 1 14 ? 13.551 -2.608 16.666 1.00 29.49 13 LYS D N 1
ATOM 767 C CA . LYS D 1 14 ? 14.892 -2.251 17.116 1.00 33.02 13 LYS D CA 1
ATOM 768 C C . LYS D 1 14 ? 14.923 -0.846 17.709 1.00 35.32 13 LYS D C 1
ATOM 769 O O . LYS D 1 14 ? 15.674 -0.581 18.654 1.00 29.44 13 LYS D O 1
ATOM 775 N N . GLN D 1 15 ? 14.106 0.066 17.175 1.00 36.19 14 GLN D N 1
ATOM 776 C CA . GLN D 1 15 ? 13.977 1.379 17.800 1.00 32.23 14 GLN D CA 1
ATOM 777 C C . GLN D 1 15 ? 13.256 1.278 19.136 1.00 35.30 14 GLN D C 1
ATOM 778 O O . GLN D 1 15 ? 13.632 1.946 20.105 1.00 36.64 14 GLN D O 1
ATOM 784 N N . GLN D 1 16 ? 12.211 0.449 19.205 1.00 34.11 15 GLN D N 1
ATOM 785 C CA . GLN D 1 16 ? 11.518 0.242 20.471 1.00 31.38 15 GLN D CA 1
ATOM 786 C C . GLN D 1 16 ? 12.406 -0.473 21.477 1.00 30.54 15 GLN D C 1
ATOM 787 O O . GLN D 1 16 ? 12.279 -0.249 22.685 1.00 37.11 15 GLN D O 1
ATOM 793 N N . ILE D 1 17 ? 13.311 -1.332 20.999 1.00 30.49 16 ILE D N 1
ATOM 794 C CA . ILE D 1 17 ? 14.239 -2.015 21.898 1.00 29.67 16 ILE D CA 1
ATOM 795 C C . ILE D 1 17 ? 15.117 -1.007 22.621 1.00 34.15 16 ILE D C 1
ATOM 796 O O . ILE D 1 17 ? 15.183 -0.983 23.857 1.00 32.73 16 ILE D O 1
ATOM 801 N N . ALA D 1 18 ? 15.803 -0.146 21.859 1.00 35.54 17 ALA D N 1
ATOM 802 C CA . ALA D 1 18 ? 16.751 0.792 22.450 1.00 35.46 17 ALA D CA 1
ATOM 803 C C . ALA D 1 18 ? 16.077 1.707 23.465 1.00 25.35 17 ALA D C 1
ATOM 804 O O . ALA D 1 18 ? 16.669 2.048 24.493 1.00 26.77 17 ALA D O 1
ATOM 806 N N . ALA D 1 19 ? 14.834 2.116 23.192 1.00 31.71 18 ALA D N 1
ATOM 807 C CA . ALA D 1 19 ? 14.109 2.946 24.149 1.00 25.54 18 ALA D CA 1
ATOM 808 C C . ALA D 1 19 ? 13.794 2.172 25.423 1.00 38.33 18 ALA D C 1
ATOM 809 O O . ALA D 1 19 ? 13.800 2.738 26.522 1.00 40.33 18 ALA D O 1
ATOM 811 N N . ILE D 1 20 ? 13.515 0.872 25.293 1.00 36.52 19 ILE D N 1
ATOM 812 C CA . ILE D 1 20 ? 13.193 0.052 26.459 1.00 31.75 19 ILE D CA 1
ATOM 813 C C . ILE D 1 20 ? 14.423 -0.134 27.338 1.00 30.13 19 ILE D C 1
ATOM 814 O O . ILE D 1 20 ? 14.347 -0.024 28.571 1.00 30.32 19 ILE D O 1
ATOM 819 N N . LYS D 1 21 ? 15.570 -0.411 26.727 1.00 25.63 20 LYS D N 1
ATOM 820 C CA . LYS D 1 21 ? 16.809 -0.639 27.463 1.00 28.30 20 LYS D CA 1
ATOM 821 C C . LYS D 1 21 ? 17.260 0.623 28.190 1.00 38.35 20 LYS D C 1
ATOM 822 O O . LYS D 1 21 ? 17.870 0.552 29.255 1.00 39.58 20 LYS D O 1
ATOM 855 N N . ALA D 1 23 ? 15.155 3.043 29.293 1.00 36.56 22 ALA D N 1
ATOM 856 C CA . ALA D 1 23 ? 14.219 3.193 30.402 1.00 35.41 22 ALA D CA 1
ATOM 857 C C . ALA D 1 23 ? 14.612 2.276 31.554 1.00 28.79 22 ALA D C 1
ATOM 858 O O . ALA D 1 23 ? 14.516 2.655 32.720 1.00 34.37 22 ALA D O 1
ATOM 860 N N . ILE D 1 24 ? 15.056 1.066 31.210 1.00 25.72 23 ILE D N 1
ATOM 861 C CA . ILE D 1 24 ? 15.498 0.114 32.224 1.00 32.82 23 ILE D CA 1
ATOM 862 C C . ILE D 1 24 ? 16.744 0.629 32.933 1.00 35.33 23 ILE D C 1
ATOM 863 O O . ILE D 1 24 ? 16.848 0.563 34.164 1.00 34.05 23 ILE D O 1
ATOM 868 N N . ALA D 1 25 ? 17.704 1.156 32.170 1.00 34.85 24 ALA D N 1
ATOM 869 C CA . ALA D 1 25 ? 18.928 1.677 32.768 1.00 40.46 24 ALA D CA 1
ATOM 870 C C . ALA D 1 25 ? 18.665 2.927 33.595 1.00 38.17 24 ALA D C 1
ATOM 871 O O . ALA D 1 25 ? 19.405 3.203 34.545 1.00 36.63 24 ALA D O 1
ATOM 873 N N . ALA D 1 26 ? 17.630 3.694 33.247 1.00 32.07 25 ALA D N 1
ATOM 874 C CA . ALA D 1 26 ? 17.243 4.832 34.073 1.00 29.61 25 ALA D CA 1
ATOM 875 C C . ALA D 1 26 ? 16.560 4.368 35.352 1.00 35.40 25 ALA D C 1
ATOM 876 O O . ALA D 1 26 ? 16.766 4.954 36.421 1.00 42.41 25 ALA D O 1
ATOM 878 N N . ILE D 1 27 ? 15.752 3.306 35.266 1.00 31.21 26 ILE D N 1
ATOM 879 C CA . ILE D 1 27 ? 15.131 2.731 36.457 1.00 36.19 26 ILE D CA 1
ATOM 880 C C . ILE D 1 27 ? 16.199 2.183 37.400 1.00 33.75 26 ILE D C 1
ATOM 881 O O . ILE D 1 27 ? 16.112 2.337 38.624 1.00 41.96 26 ILE D O 1
ATOM 886 N N . LYS D 1 28 ? 17.225 1.539 36.837 1.00 36.59 27 LYS D N 1
ATOM 887 C CA . LYS D 1 28 ? 18.284 0.948 37.651 1.00 35.57 27 LYS D CA 1
ATOM 888 C C . LYS D 1 28 ? 19.090 1.994 38.413 1.00 35.84 27 LYS D C 1
ATOM 889 O O . LYS D 1 28 ? 19.693 1.668 39.442 1.00 44.48 27 LYS D O 1
ATOM 895 N N . GLN D 1 29 ? 19.112 3.235 37.938 1.00 34.15 28 GLN D N 1
ATOM 896 C CA . GLN D 1 29 ? 19.915 4.279 38.565 1.00 45.99 28 GLN D CA 1
ATOM 897 C C . GLN D 1 29 ? 19.380 4.698 39.930 1.00 39.50 28 GLN D C 1
ATOM 898 O O . GLN D 1 29 ? 20.140 5.135 40.795 1.00 33.36 28 GLN D O 1
ATOM 908 N 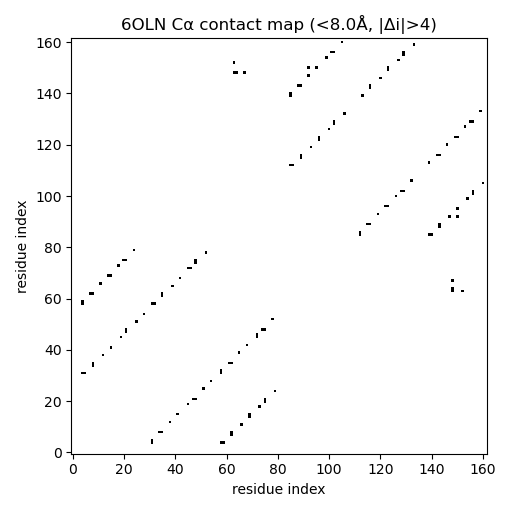N . GLN E 1 2 ? 19.043 -10.931 1.934 1.00 25.87 1 GLN E N 1
ATOM 909 C CA . GLN E 1 2 ? 17.974 -10.242 2.650 1.00 24.02 1 GLN E CA 1
ATOM 910 C C . GLN E 1 2 ? 17.296 -11.164 3.652 1.00 28.27 1 GLN E C 1
ATOM 911 O O . GLN E 1 2 ? 17.142 -10.821 4.830 1.00 31.02 1 GLN E O 1
ATOM 917 N N . ILE E 1 3 ? 16.877 -12.351 3.199 1.00 26.07 2 ILE E N 1
ATOM 918 C CA . ILE E 1 3 ? 16.211 -13.304 4.076 1.00 24.75 2 ILE E CA 1
ATOM 919 C C . ILE E 1 3 ? 17.134 -13.705 5.227 1.00 24.69 2 ILE E C 1
ATOM 920 O O . ILE E 1 3 ? 16.726 -13.743 6.387 1.00 25.26 2 ILE E O 1
ATOM 925 N N . ALA E 1 4 ? 18.395 -14.001 4.897 1.00 24.31 3 ALA E N 1
ATOM 926 C CA . ALA E 1 4 ? 19.364 -14.347 5.937 1.00 27.02 3 ALA E CA 1
ATOM 927 C C . ALA E 1 4 ? 19.564 -13.195 6.909 1.00 24.31 3 ALA E C 1
ATOM 928 O O . ALA E 1 4 ? 19.574 -13.398 8.130 1.00 24.64 3 ALA E O 1
ATOM 930 N N . ALA E 1 5 ? 19.720 -11.972 6.393 1.00 23.42 4 ALA E N 1
ATOM 931 C CA . ALA E 1 5 ? 19.886 -10.812 7.263 1.00 26.92 4 ALA E CA 1
ATOM 932 C C . ALA E 1 5 ? 18.657 -10.593 8.135 1.00 27.92 4 ALA E C 1
ATOM 933 O O . ALA E 1 5 ? 18.775 -10.150 9.285 1.00 32.25 4 ALA E O 1
ATOM 935 N N . ILE E 1 6 ? 17.469 -10.893 7.608 1.00 24.34 5 ILE E N 1
ATOM 936 C CA . ILE E 1 6 ? 16.247 -10.733 8.391 1.00 22.89 5 ILE E CA 1
ATOM 937 C C . ILE E 1 6 ? 16.207 -11.748 9.527 1.00 17.56 5 ILE E C 1
ATOM 938 O O . ILE E 1 6 ? 15.812 -11.426 10.656 1.00 21.98 5 ILE E O 1
ATOM 943 N N . LYS E 1 7 ? 16.632 -12.983 9.257 1.00 16.75 6 LYS E N 1
ATOM 944 C CA . LYS E 1 7 ? 16.571 -14.017 10.283 1.00 18.43 6 LYS E CA 1
ATOM 945 C C . LYS E 1 7 ? 17.616 -13.803 11.375 1.00 23.25 6 LYS E C 1
ATOM 946 O O . LYS E 1 7 ? 17.477 -14.361 12.467 1.00 20.80 6 LYS E O 1
ATOM 952 N N . GLU E 1 8 ? 18.659 -13.007 11.114 1.00 28.64 7 GLU E N 1
ATOM 953 C CA . GLU E 1 8 ? 19.591 -12.689 12.196 1.00 30.31 7 GLU E CA 1
ATOM 954 C C . GLU E 1 8 ? 19.103 -11.512 13.023 1.00 25.09 7 GLU E C 1
ATOM 955 O O . GLU E 1 8 ? 19.273 -11.500 14.248 1.00 32.73 7 GLU E O 1
ATOM 961 N N . ALA E 1 9 ? 18.525 -10.499 12.374 1.00 21.87 8 ALA E N 1
ATOM 962 C CA . ALA E 1 9 ? 17.938 -9.398 13.125 1.00 26.10 8 ALA E CA 1
ATOM 963 C C . ALA E 1 9 ? 16.905 -9.919 14.114 1.00 28.10 8 ALA E C 1
ATOM 964 O O . ALA E 1 9 ? 16.854 -9.471 15.265 1.00 28.69 8 ALA E O 1
ATOM 966 N N . ILE E 1 10 ? 16.108 -10.904 13.696 1.00 21.71 9 ILE E N 1
ATOM 967 C CA . ILE E 1 10 ? 15.113 -11.502 14.581 1.00 25.83 9 ILE E CA 1
ATOM 968 C C . ILE E 1 10 ? 15.782 -12.339 15.666 1.00 31.89 9 ILE E C 1
ATOM 969 O O . ILE E 1 10 ? 15.382 -12.295 16.837 1.00 35.01 9 ILE E O 1
ATOM 974 N N . ALA E 1 11 ? 16.804 -13.121 15.300 1.00 25.64 10 ALA E N 1
ATOM 975 C CA . ALA E 1 11 ? 17.515 -13.920 16.293 1.00 26.80 10 ALA E CA 1
ATOM 976 C C . ALA E 1 11 ? 18.192 -13.036 17.333 1.00 32.41 10 ALA E C 1
ATOM 977 O O . ALA E 1 11 ? 18.144 -13.327 18.533 1.00 30.41 10 ALA E O 1
ATOM 979 N N . ALA E 1 12 ? 18.826 -11.946 16.889 1.00 25.67 11 ALA E N 1
ATOM 980 C CA . ALA E 1 12 ? 19.454 -11.023 17.829 1.00 30.05 11 ALA E CA 1
ATOM 981 C C . ALA E 1 12 ? 18.414 -10.328 18.697 1.00 32.48 11 ALA E C 1
ATOM 982 O O . ALA E 1 12 ? 18.624 -10.139 19.901 1.00 31.02 11 ALA E O 1
ATOM 984 N N . ILE E 1 13 ? 17.284 -9.935 18.099 1.00 30.98 12 ILE E N 1
ATOM 985 C CA . ILE E 1 13 ? 16.214 -9.291 18.856 1.00 32.31 12 ILE E CA 1
ATOM 986 C C . ILE E 1 13 ? 15.717 -10.208 19.965 1.00 32.42 12 ILE E C 1
ATOM 987 O O . ILE E 1 13 ? 15.533 -9.778 21.110 1.00 32.99 12 ILE E O 1
ATOM 992 N N . LYS E 1 14 ? 15.510 -11.493 19.648 1.00 23.53 13 LYS E N 1
ATOM 993 C CA . LYS E 1 14 ? 15.040 -12.448 20.648 1.00 30.27 13 LYS E CA 1
ATOM 994 C C . LYS E 1 14 ? 15.966 -12.492 21.857 1.00 29.11 13 LYS E C 1
ATOM 995 O O . LYS E 1 14 ? 15.501 -12.546 23.002 1.00 29.57 13 LYS E O 1
ATOM 1001 N N . GLN E 1 15 ? 17.281 -12.473 21.623 1.00 33.52 14 GLN E N 1
ATOM 1002 C CA . GLN E 1 15 ? 18.226 -12.426 22.733 1.00 27.23 14 GLN E CA 1
ATOM 1003 C C . GLN E 1 15 ? 18.079 -11.131 23.520 1.00 32.04 14 GLN E C 1
ATOM 1004 O O . GLN E 1 15 ? 18.153 -11.131 24.755 1.00 27.63 14 GLN E O 1
ATOM 1010 N N . GLN E 1 16 ? 17.870 -10.014 22.818 1.00 27.88 15 GLN E N 1
ATOM 1011 C CA . GLN E 1 16 ? 17.640 -8.744 23.498 1.00 29.59 15 GLN E CA 1
ATOM 1012 C C . GLN E 1 16 ? 16.340 -8.774 24.284 1.00 28.09 15 GLN E C 1
ATOM 1013 O O . GLN E 1 16 ? 16.253 -8.206 25.380 1.00 28.22 15 GLN E O 1
ATOM 1019 N N . ILE E 1 17 ? 15.312 -9.432 23.739 1.00 26.56 16 ILE E N 1
ATOM 1020 C CA . ILE E 1 17 ? 14.046 -9.568 24.451 1.00 27.65 16 ILE E CA 1
ATOM 1021 C C . ILE E 1 17 ? 14.249 -10.332 25.751 1.00 25.44 16 ILE E C 1
ATOM 1022 O O . ILE E 1 17 ? 13.778 -9.914 26.817 1.00 27.69 16 ILE E O 1
ATOM 1027 N N . ALA E 1 18 ? 14.960 -11.461 25.687 1.00 24.56 17 ALA E N 1
ATOM 1028 C CA . ALA E 1 18 ? 15.153 -12.289 26.872 1.00 28.48 17 ALA E CA 1
ATOM 1029 C C . ALA E 1 18 ? 15.921 -11.546 27.956 1.00 26.51 17 ALA E C 1
ATOM 1030 O O . ALA E 1 18 ? 15.587 -11.647 29.142 1.00 31.81 17 ALA E O 1
ATOM 1032 N N . ALA E 1 19 ? 16.957 -10.794 27.571 1.00 24.20 18 ALA E N 1
ATOM 1033 C CA . ALA E 1 19 ? 17.732 -10.048 28.559 1.00 27.98 18 ALA E CA 1
ATOM 1034 C C . ALA E 1 19 ? 16.892 -8.955 29.207 1.00 28.43 18 ALA E C 1
ATOM 1035 O O . ALA E 1 19 ? 17.039 -8.680 30.405 1.00 26.11 18 ALA E O 1
ATOM 1037 N N . ILE E 1 20 ? 16.007 -8.326 28.433 1.00 23.83 19 ILE E N 1
ATOM 1038 C CA . ILE E 1 20 ? 15.121 -7.300 28.980 1.00 26.14 19 ILE E CA 1
ATOM 1039 C C . ILE E 1 20 ? 14.192 -7.900 30.028 1.00 32.19 19 ILE E C 1
ATOM 1040 O O . ILE E 1 20 ? 13.948 -7.299 31.083 1.00 30.18 19 ILE E O 1
ATOM 1045 N N . LYS E 1 21 ? 13.671 -9.093 29.763 1.00 27.36 20 LYS E N 1
ATOM 1046 C CA . LYS E 1 21 ? 12.759 -9.752 30.688 1.00 24.72 20 LYS E CA 1
ATOM 1047 C C . LYS E 1 21 ? 13.487 -10.214 31.950 1.00 30.22 20 LYS E C 1
ATOM 1048 O O . LYS E 1 21 ? 12.889 -10.292 33.023 1.00 31.10 20 LYS E O 1
ATOM 1081 N N . ALA E 1 23 ? 15.970 -8.530 33.291 1.00 27.77 22 ALA E N 1
ATOM 1082 C CA . ALA E 1 23 ? 16.212 -7.294 34.023 1.00 28.13 22 ALA E CA 1
ATOM 1083 C C . ALA E 1 23 ? 14.937 -6.772 34.680 1.00 26.56 22 ALA E C 1
ATOM 1084 O O . ALA E 1 23 ? 14.962 -6.334 35.829 1.00 32.31 22 ALA E O 1
ATOM 1086 N N . ILE E 1 24 ? 13.824 -6.816 33.942 1.00 27.59 23 ILE E N 1
ATOM 1087 C CA . ILE E 1 24 ? 12.549 -6.361 34.493 1.00 29.75 23 ILE E CA 1
ATOM 1088 C C . ILE E 1 24 ? 12.164 -7.204 35.703 1.00 32.42 23 ILE E C 1
ATOM 1089 O O . ILE E 1 24 ? 11.643 -6.687 36.700 1.00 31.84 23 ILE E O 1
ATOM 1094 N N . ALA E 1 25 ? 12.428 -8.509 35.641 1.00 30.07 24 ALA E N 1
ATOM 1095 C CA . ALA E 1 25 ? 12.128 -9.378 36.772 1.00 28.97 24 ALA E CA 1
ATOM 1096 C C . ALA E 1 25 ? 13.000 -9.041 37.974 1.00 35.56 24 ALA E C 1
ATOM 1097 O O . ALA E 1 25 ? 12.530 -9.066 39.116 1.00 29.19 24 ALA E O 1
ATOM 1099 N N . ALA E 1 26 ? 14.275 -8.723 37.732 1.00 34.82 25 ALA E N 1
ATOM 1100 C CA . ALA E 1 26 ? 15.160 -8.324 38.821 1.00 30.70 25 ALA E CA 1
ATOM 1101 C C . ALA E 1 26 ? 14.743 -6.991 39.425 1.00 35.83 25 ALA E C 1
ATOM 1102 O O . ALA E 1 26 ? 14.944 -6.764 40.623 1.00 39.08 25 ALA E O 1
ATOM 1104 N N . ILE E 1 27 ? 14.157 -6.101 38.620 1.00 32.77 26 ILE E N 1
ATOM 1105 C CA . ILE E 1 27 ? 13.670 -4.827 39.141 1.00 33.08 26 ILE E CA 1
ATOM 1106 C C . ILE E 1 27 ? 12.435 -5.044 40.007 1.00 29.99 26 ILE E C 1
ATOM 1107 O O . ILE E 1 27 ? 12.340 -4.527 41.128 1.00 23.95 26 ILE E O 1
ATOM 1112 N N . LYS E 1 28 ? 11.467 -5.807 39.494 1.00 29.94 27 LYS E N 1
ATOM 1113 C CA . LYS E 1 28 ? 10.270 -6.130 40.260 1.00 26.75 27 LYS E CA 1
ATOM 1114 C C . LYS E 1 28 ? 10.574 -7.030 41.447 1.00 36.14 27 LYS E C 1
ATOM 1115 O O . LYS E 1 28 ? 9.721 -7.184 42.328 1.00 37.70 27 LYS E O 1
ATOM 1121 N N . GLN E 1 29 ? 11.760 -7.624 41.492 1.00 41.79 28 GLN E N 1
ATOM 1122 C CA . GLN E 1 29 ? 12.107 -8.523 42.578 1.00 37.92 28 GLN E CA 1
ATOM 1123 C C . GLN E 1 29 ? 12.356 -7.774 43.879 1.00 40.32 28 GLN E C 1
ATOM 1124 O O . GLN E 1 29 ? 11.893 -8.194 44.939 1.00 45.46 28 GLN E O 1
ATOM 1134 N N . GLN F 1 2 ? 9.628 -20.074 4.796 1.00 20.29 1 GLN F N 1
ATOM 1135 C CA . GLN F 1 2 ? 10.563 -19.151 5.432 1.00 19.26 1 GLN F CA 1
ATOM 1136 C C . GLN F 1 2 ? 9.899 -17.814 5.734 1.00 20.66 1 GLN F C 1
ATOM 1137 O O . GLN F 1 2 ? 10.027 -17.280 6.841 1.00 18.30 1 GLN F O 1
ATOM 1143 N N . ILE F 1 3 ? 9.180 -17.258 4.755 1.00 18.31 2 ILE F N 1
ATOM 1144 C CA . ILE F 1 3 ? 8.552 -15.954 4.942 1.00 17.73 2 ILE F CA 1
ATOM 1145 C C . ILE F 1 3 ? 7.428 -16.040 5.968 1.00 18.92 2 ILE F C 1
ATOM 1146 O O . ILE F 1 3 ? 7.256 -15.138 6.796 1.00 20.13 2 ILE F O 1
ATOM 1151 N N . ALA F 1 4 ? 6.653 -17.127 5.936 1.00 18.65 3 ALA F N 1
ATOM 1152 C CA . ALA F 1 4 ? 5.557 -17.279 6.888 1.00 19.26 3 ALA F CA 1
ATOM 1153 C C . ALA F 1 4 ? 6.077 -17.410 8.314 1.00 21.27 3 ALA F C 1
ATOM 1154 O O . ALA F 1 4 ? 5.477 -16.874 9.253 1.00 27.65 3 ALA F O 1
ATOM 1156 N N . ALA F 1 5 ? 7.190 -18.124 8.497 1.00 21.07 4 ALA F N 1
ATOM 1157 C CA . ALA F 1 5 ? 7.769 -18.250 9.831 1.00 21.84 4 ALA F CA 1
ATOM 1158 C C . ALA F 1 5 ? 8.337 -16.923 10.307 1.00 20.35 4 ALA F C 1
ATOM 1159 O O . ALA F 1 5 ? 8.320 -16.621 11.508 1.00 24.83 4 ALA F O 1
ATOM 1161 N N . ILE F 1 6 ? 8.853 -16.113 9.378 1.00 21.34 5 ILE F N 1
ATOM 1162 C CA . ILE F 1 6 ? 9.397 -14.811 9.739 1.00 29.09 5 ILE F CA 1
ATOM 1163 C C . ILE F 1 6 ? 8.290 -13.885 10.229 1.00 22.67 5 ILE F C 1
ATOM 1164 O O . ILE F 1 6 ? 8.453 -13.172 11.225 1.00 22.34 5 ILE F O 1
ATOM 1169 N N . LYS F 1 7 ? 7.140 -13.894 9.545 1.00 18.85 6 LYS F N 1
ATOM 1170 C CA . LYS F 1 7 ? 6.017 -13.062 9.971 1.00 17.98 6 LYS F CA 1
ATOM 1171 C C . LYS F 1 7 ? 5.516 -13.469 11.355 1.00 23.34 6 LYS F C 1
ATOM 1172 O O . LYS F 1 7 ? 5.160 -12.608 12.170 1.00 21.75 6 LYS F O 1
ATOM 1178 N N . GLU F 1 8 ? 5.491 -14.775 11.647 1.00 19.90 7 GLU F N 1
ATOM 1179 C CA . GLU F 1 8 ? 4.990 -15.228 12.945 1.00 27.13 7 GLU F CA 1
ATOM 1180 C C . GLU F 1 8 ? 5.921 -14.818 14.079 1.00 27.22 7 GLU F C 1
ATOM 1181 O O . GLU F 1 8 ? 5.464 -14.325 15.118 1.00 27.15 7 GLU F O 1
ATOM 1187 N N . ALA F 1 9 ? 7.232 -15.009 13.900 1.00 27.03 8 ALA F N 1
ATOM 1188 C CA . ALA F 1 9 ? 8.190 -14.591 14.917 1.00 24.87 8 ALA F CA 1
ATOM 1189 C C . ALA F 1 9 ? 8.095 -13.098 15.204 1.00 28.74 8 ALA F C 1
ATOM 1190 O O . ALA F 1 9 ? 8.232 -12.678 16.357 1.00 19.81 8 ALA F O 1
ATOM 1192 N N . ILE F 1 10 ? 7.838 -12.288 14.173 1.00 23.81 9 ILE F N 1
ATOM 1193 C CA . ILE F 1 10 ? 7.722 -10.845 14.357 1.00 20.39 9 ILE F CA 1
ATOM 1194 C C . ILE F 1 10 ? 6.476 -10.501 15.166 1.00 29.42 9 ILE F C 1
ATOM 1195 O O . ILE F 1 10 ? 6.519 -9.658 16.073 1.00 31.55 9 ILE F O 1
ATOM 1200 N N . ALA F 1 11 ? 5.350 -11.142 14.848 1.00 29.94 10 ALA F N 1
ATOM 1201 C CA . ALA F 1 11 ? 4.113 -10.880 15.578 1.00 21.93 10 ALA F CA 1
ATOM 1202 C C . ALA F 1 11 ? 4.248 -11.256 17.048 1.00 25.07 10 ALA F C 1
ATOM 1203 O O . ALA F 1 11 ? 3.810 -10.509 17.931 1.00 30.00 10 ALA F O 1
ATOM 1205 N N . ALA F 1 12 ? 4.854 -12.412 17.330 1.00 26.56 11 ALA F N 1
ATOM 1206 C CA . ALA F 1 12 ? 5.100 -12.796 18.717 1.00 25.74 11 ALA F CA 1
ATOM 1207 C C . ALA F 1 12 ? 6.041 -11.811 19.398 1.00 27.24 11 ALA F C 1
ATOM 1208 O O . ALA F 1 12 ? 5.856 -11.477 20.576 1.00 32.64 11 ALA F O 1
ATOM 1210 N N . ILE F 1 13 ? 7.059 -11.336 18.675 1.00 25.84 12 ILE F N 1
ATOM 1211 C CA . ILE F 1 13 ? 7.946 -10.307 19.212 1.00 27.34 12 ILE F CA 1
ATOM 1212 C C . ILE F 1 13 ? 7.174 -9.017 19.451 1.00 28.66 12 ILE F C 1
ATOM 1213 O O . ILE F 1 13 ? 7.394 -8.316 20.448 1.00 22.13 12 ILE F O 1
ATOM 1218 N N . LYS F 1 14 ? 6.249 -8.689 18.546 1.00 26.53 13 LYS F N 1
ATOM 1219 C CA . LYS F 1 14 ? 5.514 -7.434 18.653 1.00 27.36 13 LYS F CA 1
ATOM 1220 C C . LYS F 1 14 ? 4.596 -7.431 19.869 1.00 27.51 13 LYS F C 1
ATOM 1221 O O . LYS F 1 14 ? 4.388 -6.388 20.499 1.00 29.01 13 LYS F O 1
ATOM 1227 N N . GLN F 1 15 ? 4.039 -8.595 20.219 1.00 26.99 14 GLN F N 1
ATOM 1228 C CA . GLN F 1 15 ? 3.210 -8.676 21.417 1.00 29.94 14 GLN F CA 1
ATOM 1229 C C . GLN F 1 15 ? 4.067 -8.670 22.676 1.00 30.46 14 GLN F C 1
ATOM 1230 O O . GLN F 1 15 ? 3.687 -8.071 23.690 1.00 32.88 14 GLN F O 1
ATOM 1236 N N . GLN F 1 16 ? 5.227 -9.329 22.630 1.00 25.33 15 GLN F N 1
ATOM 1237 C CA . GLN F 1 16 ? 6.129 -9.312 23.776 1.00 28.13 15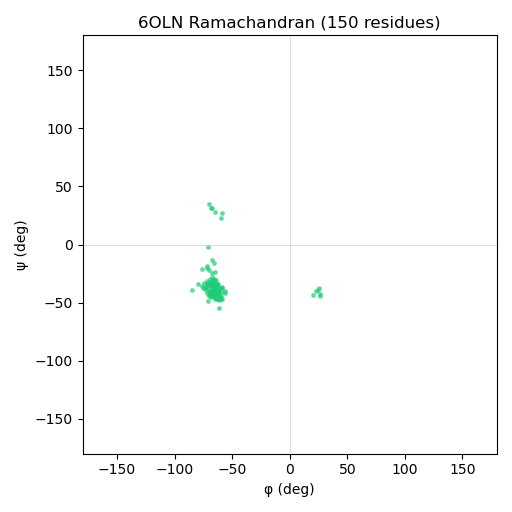 GLN F CA 1
ATOM 1238 C C . GLN F 1 16 ? 6.647 -7.910 24.057 1.00 25.90 15 GLN F C 1
ATOM 1239 O O . GLN F 1 16 ? 6.918 -7.570 25.212 1.00 24.48 15 GLN F O 1
ATOM 1245 N N . ILE F 1 17 ? 6.785 -7.081 23.019 1.00 28.47 16 ILE F N 1
ATOM 1246 C CA . ILE F 1 17 ? 7.187 -5.691 23.221 1.00 25.18 16 ILE F CA 1
ATOM 1247 C C . ILE F 1 17 ? 6.093 -4.924 23.946 1.00 29.75 16 ILE F C 1
ATOM 1248 O O . ILE F 1 17 ? 6.358 -4.143 24.872 1.00 27.80 16 ILE F O 1
ATOM 1253 N N . ALA F 1 18 ? 4.837 -5.131 23.535 1.00 26.41 17 ALA F N 1
ATOM 1254 C CA . ALA F 1 18 ? 3.721 -4.448 24.174 1.00 25.64 17 ALA F CA 1
ATOM 1255 C C . ALA F 1 18 ? 3.660 -4.768 25.660 1.00 23.78 17 ALA F C 1
ATOM 1256 O O . ALA F 1 18 ? 3.510 -3.868 26.491 1.00 26.42 17 ALA F O 1
ATOM 1258 N N . ALA F 1 19 ? 3.781 -6.051 26.009 1.00 22.45 18 ALA F N 1
ATOM 1259 C CA . ALA F 1 19 ? 3.760 -6.442 27.414 1.00 30.15 18 ALA F CA 1
ATOM 1260 C C . ALA F 1 19 ? 4.970 -5.909 28.167 1.00 27.40 18 ALA F C 1
ATOM 1261 O O . ALA F 1 19 ? 4.875 -5.637 29.370 1.00 22.70 18 ALA F O 1
ATOM 1263 N N . ILE F 1 20 ? 6.106 -5.744 27.488 1.00 22.40 19 ILE F N 1
ATOM 1264 C CA . ILE F 1 20 ? 7.299 -5.221 28.148 1.00 28.38 19 ILE F CA 1
ATOM 1265 C C . ILE F 1 20 ? 7.117 -3.747 28.489 1.00 30.19 19 ILE F C 1
ATOM 1266 O O . ILE F 1 20 ? 7.452 -3.300 29.595 1.00 30.08 19 ILE F O 1
ATOM 1271 N N . LYS F 1 21 ? 6.584 -2.970 27.550 1.00 26.63 20 LYS F N 1
ATOM 1272 C CA . LYS F 1 21 ? 6.384 -1.540 27.760 1.00 26.72 20 LYS F CA 1
ATOM 1273 C C . LYS F 1 21 ? 5.319 -1.286 28.823 1.00 31.40 20 LYS F C 1
ATOM 1274 O O . LYS F 1 21 ? 5.412 -0.323 29.584 1.00 31.01 20 LYS F O 1
ATOM 1307 N N . ALA F 1 23 ? 4.686 -3.273 31.424 1.00 29.18 22 ALA F N 1
ATOM 1308 C CA . ALA F 1 23 ? 5.303 -3.600 32.705 1.00 31.41 22 ALA F CA 1
ATOM 1309 C C . ALA F 1 23 ? 6.227 -2.482 33.165 1.00 33.44 22 ALA F C 1
ATOM 1310 O O . ALA F 1 23 ? 6.266 -2.144 34.346 1.00 39.78 22 ALA F O 1
ATOM 1312 N N . ILE F 1 24 ? 6.973 -1.915 32.217 1.00 29.10 23 ILE F N 1
ATOM 1313 C CA . ILE F 1 24 ? 7.860 -0.802 32.538 1.00 24.61 23 ILE F CA 1
ATOM 1314 C C . ILE F 1 24 ? 7.050 0.419 32.952 1.00 31.70 23 ILE F C 1
ATOM 1315 O O . ILE F 1 24 ? 7.437 1.158 33.867 1.00 27.36 23 ILE F O 1
ATOM 1320 N N . ALA F 1 25 ? 5.905 0.641 32.303 1.00 28.77 24 ALA F N 1
ATOM 1321 C CA . ALA F 1 25 ? 5.053 1.767 32.671 1.00 33.30 24 ALA F CA 1
ATOM 1322 C C . ALA F 1 25 ? 4.469 1.580 34.066 1.00 31.55 24 ALA F C 1
ATOM 1323 O O . ALA F 1 25 ? 4.376 2.537 34.843 1.00 30.14 24 ALA F O 1
ATOM 1325 N N . ALA F 1 26 ? 4.074 0.350 34.402 1.00 33.00 25 ALA F N 1
ATOM 1326 C CA . ALA F 1 26 ? 3.567 0.081 35.744 1.00 32.73 25 ALA F CA 1
ATOM 1327 C C . ALA F 1 26 ? 4.665 0.180 36.793 1.00 30.11 25 ALA F C 1
ATOM 1328 O O . ALA F 1 26 ? 4.388 0.534 37.944 1.00 29.67 25 ALA F O 1
ATOM 1330 N N . ILE F 1 27 ? 5.912 -0.126 36.422 1.00 23.42 26 ILE F N 1
ATOM 1331 C CA . ILE F 1 27 ? 7.020 0.012 37.364 1.00 31.35 26 ILE F CA 1
ATOM 1332 C C . ILE F 1 27 ? 7.233 1.479 37.718 1.00 31.82 26 ILE F C 1
ATOM 1333 O O . ILE F 1 27 ? 7.449 1.833 38.885 1.00 31.61 26 ILE F O 1
ATOM 1338 N N . LYS F 1 28 ? 7.161 2.357 36.714 1.00 31.86 27 LYS F N 1
ATOM 1339 C CA . LYS F 1 28 ? 7.380 3.782 36.935 1.00 29.33 27 LYS F CA 1
ATOM 1340 C C . LYS F 1 28 ? 6.289 4.422 37.782 1.00 32.09 27 LYS F C 1
ATOM 1341 O O . LYS F 1 28 ? 6.541 5.452 38.417 1.00 37.37 27 LYS F O 1
ATOM 1347 N N . GLN F 1 29 ? 5.091 3.849 37.802 1.00 37.09 28 GLN F N 1
ATOM 1348 C CA . GLN F 1 29 ? 3.987 4.421 38.566 1.00 28.78 28 GLN F CA 1
ATOM 1349 C C . GLN F 1 29 ? 4.216 4.311 40.070 1.00 30.59 28 GLN F C 1
ATOM 1350 O O . GLN F 1 29 ? 3.856 5.213 40.826 1.00 41.73 28 GLN F O 1
#

Secondary structure (DSSP, 8-state):
-HHHHHHHHHHHHHHHHHH--HHHHH-/-HHHHHHHHHHHHHHHHHH--HHHHT-/-HHHHHHHHHHHHHHHHHH--HHHHH-/-HHHHHHHHHHHHHHHHHH--HHHHH-/-HHHHHHHHHHHHHHHHHH--HHHHH-/-HHHHHHHHHHHHHHHHHH--HHHHH-

B-factor: mean 30.21, std 13.28, range [9.83, 95.71]

Solvent-accessible surface area: 10608 Å² total; per-residue (Å²): 143,48,77,66,6,93,112,13,10,53,33,3,114,138,62,6,69,74,6,121,33,12,65,68,48,147,200,142,58,75,61,8,96,131,28,9,52,34,4,113,123,64,3,68,70,6,109,39,14,60,77,52,146,184,130,50,60,66,8,96,118,20,10,34,45,3,108,44,58,4,68,69,6,107,47,8,62,73,50,135,187,129,47,78,71,6,97,121,16,10,56,47,2,103,135,53,7,71,71,5,118,34,11,62,67,50,140,192,138,51,71,69,8,94,119,19,10,54,50,1,108,118,50,4,69,61,6,114,34,14,62,76,49,142,179,148,61,66,66,8,92,128,20,10,55,53,3,101,62,64,4,55,70,8,106,42,11,55,69,50,135,182

Foldseek 3Di:
DVVVVVVVVVVVVVVVVVVVCVVVVVD/DVVVVVVVVVVVVVVVVVVCVVVVVVD/DVVVVVVVVVVVVVVVVVVCCVVVVVD/DVVVVVVVVVVVVVVVVVVVVVVVVVD/DVVVVVVVVVVVVVVVVVVCVVVVVVD/DVVVVVVVVVVVVVVVVVVVVVVVVVD

Sequence (162 aa):
QIAAIKEAIAAIKQQIAAIKAIAAIKQQIAAIKEAIAAIKQQIAAIKAIAAIKQQIAAIKEAIAAIKQQIAAIKAIAAIKQQIAAIKEAIAAIKQQIAAIKAIAAIKQQIAAIKEAIAAIKQQIAAIKAIAAIKQQIAAIKEAIAAIKQQIAAIKAIAAIKQ

Radius of gyration: 17.99 Å; Cα contacts (8 Å, |Δi|>4): 69; chains: 6; bounding box: 40×24×45 Å